Protein AF-A0A2P8PW68-F1 (afdb_monomer_lite)

Secondary structure (DSSP, 8-state):
-B--BTTTS-SB-TT----HHHHHHHHHHHHTT-B-TTSSSSS----------TT--

pLDDT: mean 89.64, std 9.47, range [52.47, 95.5]

InterPro domains:
  IPR008286 Orn/Lys/Arg decarboxylase, C-terminal [PF03711] (1-36)
  IPR036633 Orn/Lys/Arg decarboxylase, C-terminal domain superfamily [SSF55904] (1-50)

Organism: NCBI:txid2109333

Sequence (57 aa):
MLTPYPPGIPAVLPGEMLDQAVVDYLRSGADAGMLIPDAADGSADSIRVSVHDVDAD

Foldseek 3Di:
DWQWPVVRHDLDDPPDDCDPVSLCCQQVSLVVVIATPPDPDSRSPDDDDDDDDPPPD

Radius of gyration: 12.76 Å; chains: 1; bounding box: 26×20×38 Å

Structure (mmCIF, N/CA/C/O backbone):
data_AF-A0A2P8PW68-F1
#
_entry.id   AF-A0A2P8PW68-F1
#
loop_
_atom_site.group_PDB
_atom_site.id
_atom_site.type_symbol
_atom_site.label_atom_id
_atom_site.label_alt_id
_atom_site.label_comp_id
_atom_site.label_asym_id
_atom_site.label_entity_id
_atom_site.label_seq_id
_atom_site.pdbx_PDB_ins_code
_atom_site.Cartn_x
_atom_site.Cart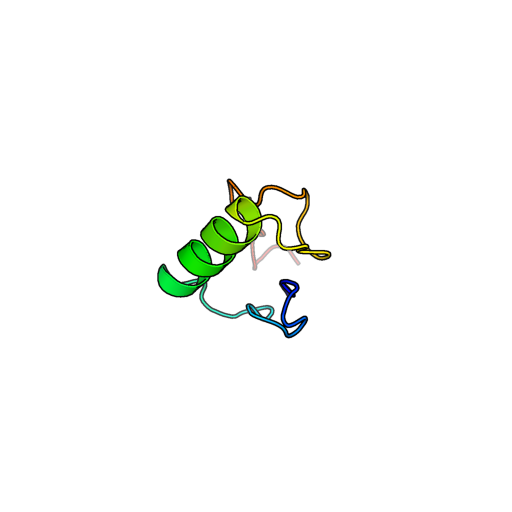n_y
_atom_site.Cartn_z
_atom_site.occupancy
_atom_site.B_iso_or_equiv
_atom_site.auth_seq_id
_atom_site.auth_comp_id
_atom_site.auth_asym_id
_atom_site.auth_atom_id
_atom_site.pdbx_PDB_model_num
ATOM 1 N N . MET A 1 1 ? 7.968 3.886 -5.269 1.00 91.62 1 MET A N 1
ATOM 2 C CA . MET A 1 1 ? 8.120 3.374 -3.893 1.00 91.62 1 MET A CA 1
ATOM 3 C C . MET A 1 1 ? 6.811 3.631 -3.175 1.00 91.62 1 MET A C 1
ATOM 5 O O . MET A 1 1 ? 6.222 4.661 -3.466 1.00 91.62 1 MET A O 1
ATOM 9 N N . LEU A 1 2 ? 6.337 2.713 -2.330 1.00 93.94 2 LEU A N 1
ATOM 10 C CA . LEU A 1 2 ? 5.101 2.878 -1.549 1.00 93.94 2 LEU A CA 1
ATOM 11 C C . LEU A 1 2 ? 5.369 2.547 -0.078 1.00 93.94 2 LEU A C 1
ATOM 13 O O . LEU A 1 2 ? 5.867 1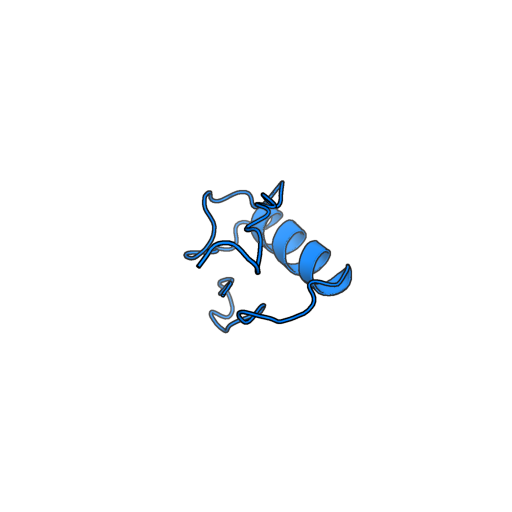.456 0.207 1.00 93.94 2 LEU A O 1
ATOM 17 N N . THR A 1 3 ? 5.026 3.462 0.833 1.00 95.50 3 THR A N 1
ATOM 18 C CA . THR A 1 3 ? 5.384 3.384 2.265 1.00 95.50 3 THR A CA 1
ATOM 19 C C . THR A 1 3 ? 4.154 3.459 3.188 1.00 95.50 3 THR A C 1
ATOM 21 O O . THR A 1 3 ? 3.915 4.496 3.809 1.00 95.50 3 THR A O 1
ATOM 24 N N . PRO A 1 4 ? 3.339 2.394 3.301 1.00 94.50 4 PRO A N 1
ATOM 25 C CA . PRO A 1 4 ? 2.143 2.401 4.145 1.00 94.50 4 PRO A CA 1
ATOM 26 C C . PRO A 1 4 ? 2.464 2.600 5.630 1.00 94.50 4 PRO A C 1
ATOM 28 O O . PRO A 1 4 ? 3.420 2.023 6.159 1.00 94.50 4 PRO A O 1
ATOM 31 N N . TYR A 1 5 ? 1.633 3.375 6.325 1.00 94.62 5 TYR A 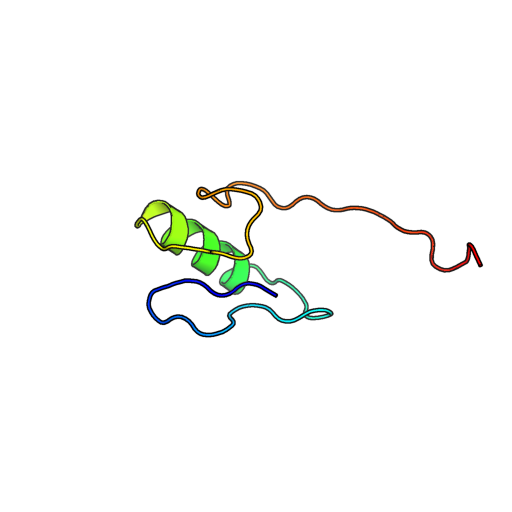N 1
ATOM 32 C CA . TYR A 1 5 ? 1.722 3.604 7.762 1.00 94.62 5 TYR A CA 1
ATOM 33 C C . TYR A 1 5 ? 0.398 3.308 8.478 1.00 94.62 5 TYR A C 1
ATOM 35 O O . TYR A 1 5 ? -0.637 3.855 8.084 1.00 94.62 5 TYR A O 1
ATOM 43 N N . PRO A 1 6 ? 0.437 2.557 9.598 1.00 93.38 6 PRO A N 1
ATOM 44 C CA . PRO A 1 6 ? 1.600 1.857 10.174 1.00 93.38 6 PRO A CA 1
ATOM 45 C C . PRO A 1 6 ? 1.993 0.582 9.385 1.00 93.38 6 PRO A C 1
ATOM 47 O O . PRO A 1 6 ? 1.109 -0.070 8.835 1.00 93.38 6 PRO A O 1
ATOM 50 N N . PRO A 1 7 ? 3.289 0.182 9.339 1.00 93.44 7 PRO A N 1
ATOM 51 C CA . PRO A 1 7 ? 4.390 0.616 10.214 1.00 93.44 7 PRO A CA 1
ATOM 52 C C . PRO A 1 7 ? 5.267 1.768 9.686 1.00 93.44 7 PRO A C 1
ATOM 54 O O . PRO A 1 7 ? 6.104 2.260 10.438 1.00 93.44 7 PRO A O 1
ATOM 57 N N . GLY A 1 8 ? 5.101 2.224 8.442 1.00 94.94 8 GLY A N 1
ATOM 58 C CA . GLY A 1 8 ? 5.919 3.302 7.865 1.00 94.94 8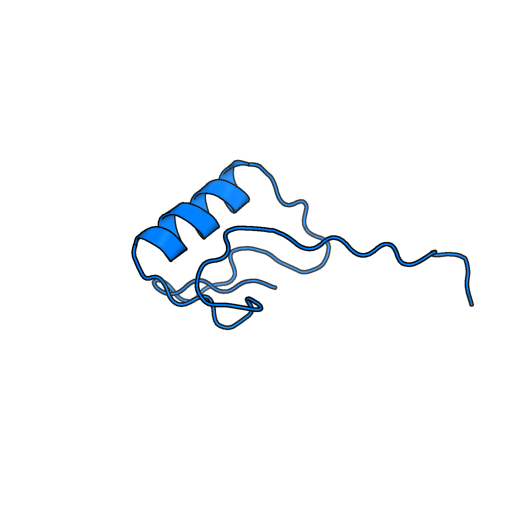 GLY A CA 1
ATOM 59 C C . GLY A 1 8 ? 7.241 2.826 7.266 1.00 94.94 8 GLY A C 1
ATOM 60 O O . GLY A 1 8 ? 8.227 3.560 7.298 1.00 94.94 8 GLY A O 1
ATOM 61 N N . ILE A 1 9 ? 7.268 1.599 6.740 1.00 95.25 9 ILE A N 1
ATOM 62 C CA . ILE A 1 9 ? 8.396 1.065 5.967 1.00 95.25 9 ILE A CA 1
ATOM 63 C C . ILE A 1 9 ? 7.964 0.813 4.519 1.00 95.25 9 ILE A C 1
ATOM 65 O O . ILE A 1 9 ? 6.765 0.694 4.254 1.00 95.25 9 ILE A O 1
ATOM 69 N N . PRO A 1 10 ? 8.911 0.722 3.575 1.00 94.56 10 PRO A N 1
ATOM 70 C CA . PRO A 1 10 ? 8.577 0.525 2.174 1.00 94.56 10 PRO A CA 1
ATOM 71 C C . PRO A 1 10 ? 7.995 -0.875 1.967 1.00 94.56 10 PRO A C 1
ATOM 73 O O . PRO A 1 10 ? 8.620 -1.864 2.344 1.00 94.56 10 PRO A O 1
ATOM 76 N N . ALA A 1 11 ? 6.815 -0.944 1.356 1.00 94.38 11 ALA A N 1
ATOM 77 C CA . ALA A 1 11 ? 6.177 -2.190 0.935 1.00 94.38 11 ALA A CA 1
ATOM 78 C C . ALA A 1 11 ? 6.435 -2.511 -0.546 1.00 94.38 11 ALA A C 1
ATOM 80 O O . ALA A 1 11 ? 6.268 -3.652 -0.954 1.00 94.38 11 ALA A O 1
ATOM 81 N N . VAL A 1 12 ? 6.819 -1.505 -1.345 1.00 95.12 12 VAL A N 1
ATOM 82 C CA . VAL A 1 12 ? 7.151 -1.649 -2.773 1.00 95.12 12 VAL A CA 1
ATOM 83 C C . VAL A 1 12 ? 8.322 -0.744 -3.134 1.00 95.12 12 VAL A C 1
ATOM 85 O O . VAL A 1 12 ? 8.290 0.461 -2.844 1.00 95.12 12 VAL A O 1
ATOM 88 N N . LEU A 1 13 ? 9.313 -1.289 -3.836 1.00 94.88 13 LEU A N 1
ATOM 89 C CA . LEU A 1 13 ? 10.456 -0.555 -4.380 1.00 94.88 13 LEU A CA 1
ATOM 90 C C . LEU A 1 13 ? 10.318 -0.285 -5.893 1.00 94.88 13 LEU A C 1
ATOM 92 O O . LEU A 1 13 ? 9.609 -0.997 -6.604 1.00 94.88 13 LEU A O 1
ATOM 96 N N . PRO A 1 14 ? 10.976 0.760 -6.433 1.00 91.62 14 PRO A N 1
ATOM 97 C CA . PRO A 1 14 ? 11.044 0.962 -7.879 1.00 91.62 14 PRO A CA 1
ATOM 98 C C . PRO A 1 14 ? 11.687 -0.240 -8.588 1.00 91.62 14 PRO A C 1
ATOM 100 O O . PRO A 1 14 ? 12.758 -0.689 -8.189 1.00 91.62 14 PRO A O 1
ATOM 103 N N . GLY A 1 15 ? 11.044 -0.735 -9.650 1.00 90.81 15 GLY A N 1
ATOM 104 C CA . GLY A 1 15 ? 11.508 -1.899 -10.419 1.00 90.81 15 GLY A CA 1
ATOM 105 C C . GLY A 1 15 ? 11.115 -3.259 -9.831 1.00 90.81 15 GLY A C 1
ATOM 106 O O . GLY A 1 15 ? 11.391 -4.285 -10.448 1.00 90.81 15 GLY A O 1
ATOM 107 N N . GLU A 1 16 ? 10.459 -3.285 -8.671 1.00 93.25 16 GLU A N 1
ATOM 108 C CA . GLU A 1 16 ? 9.933 -4.511 -8.078 1.00 93.25 16 GLU A CA 1
ATOM 109 C C . GLU A 1 16 ? 8.677 -5.002 -8.812 1.00 93.25 16 GLU A C 1
ATOM 111 O O . GLU A 1 16 ? 7.915 -4.218 -9.385 1.00 93.25 16 GLU A O 1
ATOM 116 N N . MET A 1 17 ? 8.448 -6.315 -8.789 1.00 92.62 17 MET A N 1
ATOM 117 C CA . MET A 1 17 ? 7.213 -6.909 -9.288 1.00 92.62 17 MET A CA 1
ATOM 118 C C . MET A 1 17 ? 6.113 -6.769 -8.232 1.00 92.62 17 MET A C 1
ATOM 120 O O . MET A 1 17 ? 6.216 -7.347 -7.155 1.00 92.62 17 MET A O 1
ATOM 124 N N . LEU A 1 18 ? 5.039 -6.047 -8.556 1.00 93.19 18 LEU A N 1
ATOM 125 C CA . LEU A 1 18 ? 3.858 -5.971 -7.697 1.00 93.19 18 LEU A CA 1
ATOM 126 C C . LEU A 1 18 ? 3.029 -7.251 -7.864 1.00 93.19 18 LEU A C 1
ATOM 128 O O . LEU A 1 18 ? 2.324 -7.412 -8.862 1.00 93.19 18 LEU A O 1
ATOM 132 N N . ASP A 1 19 ? 3.128 -8.164 -6.899 1.00 95.00 19 ASP A N 1
ATOM 133 C CA . ASP A 1 19 ? 2.299 -9.367 -6.852 1.00 95.00 19 ASP A CA 1
ATOM 134 C C . ASP A 1 19 ? 0.942 -9.122 -6.164 1.00 95.00 19 ASP A C 1
ATOM 136 O O . ASP A 1 19 ? 0.639 -8.026 -5.688 1.00 95.00 19 ASP A O 1
ATOM 140 N N . GLN A 1 20 ? 0.090 -10.151 -6.131 1.00 95.44 20 GLN A N 1
ATOM 141 C CA . GLN A 1 20 ? -1.236 -10.034 -5.519 1.00 95.44 20 GLN A CA 1
ATOM 142 C C . GLN A 1 20 ? -1.175 -9.780 -4.009 1.00 95.44 20 GLN A C 1
ATOM 144 O O . GLN A 1 20 ? -1.988 -9.017 -3.504 1.00 95.44 20 GLN A O 1
ATOM 149 N N . ALA A 1 21 ? -0.202 -10.348 -3.291 1.00 95.38 21 ALA A N 1
ATOM 150 C CA . ALA A 1 21 ? -0.097 -10.150 -1.847 1.00 95.38 21 ALA A CA 1
ATOM 151 C C . ALA A 1 21 ? 0.243 -8.691 -1.508 1.00 95.38 21 ALA A C 1
ATOM 153 O O . ALA A 1 21 ? -0.325 -8.118 -0.577 1.00 95.38 21 ALA A O 1
ATOM 154 N N . VAL A 1 22 ? 1.121 -8.072 -2.300 1.00 94.44 22 VAL A N 1
ATOM 155 C CA . VAL A 1 22 ? 1.435 -6.642 -2.208 1.00 94.44 22 VAL A CA 1
ATOM 156 C C . VAL A 1 22 ? 0.190 -5.795 -2.471 1.00 94.44 22 VAL A C 1
ATOM 158 O O . VAL A 1 22 ? -0.104 -4.876 -1.706 1.00 94.44 22 VAL A O 1
ATOM 161 N N . VAL A 1 23 ? -0.557 -6.104 -3.534 1.00 94.00 23 VAL A N 1
ATOM 162 C CA . VAL A 1 23 ? -1.777 -5.361 -3.887 1.00 94.00 23 VAL A CA 1
ATOM 163 C C . VAL A 1 23 ? -2.837 -5.481 -2.789 1.00 94.00 23 VAL A C 1
ATOM 165 O O . VAL A 1 23 ? -3.414 -4.470 -2.385 1.00 94.00 23 VAL A O 1
ATOM 168 N N . ASP A 1 24 ? -3.059 -6.687 -2.271 1.00 95.31 24 ASP A N 1
ATOM 169 C CA . ASP A 1 24 ? -4.026 -6.950 -1.204 1.00 95.31 24 ASP A CA 1
ATOM 170 C C . ASP A 1 24 ? -3.636 -6.250 0.103 1.00 95.31 24 ASP A C 1
ATOM 172 O O . ASP A 1 24 ? -4.495 -5.688 0.789 1.00 95.31 24 ASP A O 1
ATOM 176 N N . TYR A 1 25 ? -2.343 -6.222 0.437 1.00 94.06 25 TYR A N 1
ATOM 177 C CA . TYR A 1 25 ? -1.839 -5.499 1.604 1.00 94.06 25 TYR A CA 1
ATOM 178 C C . TYR A 1 25 ? -2.095 -3.992 1.499 1.00 94.06 25 TYR A C 1
ATOM 180 O O . TYR A 1 25 ? -2.605 -3.387 2.441 1.00 94.06 25 TYR A O 1
ATOM 188 N N . LEU A 1 26 ? -1.791 -3.390 0.346 1.00 93.81 26 LEU A N 1
ATOM 189 C CA . LEU A 1 26 ? -1.991 -1.955 0.131 1.00 93.81 26 LEU A CA 1
ATOM 190 C C . LEU A 1 26 ? -3.473 -1.570 0.195 1.00 93.81 26 LEU A C 1
ATOM 192 O O . LEU A 1 26 ? -3.813 -0.593 0.859 1.00 93.81 26 LEU A O 1
ATOM 196 N N . ARG A 1 27 ? -4.350 -2.357 -0.440 1.00 93.31 27 ARG A N 1
ATOM 197 C CA . ARG A 1 27 ? -5.801 -2.114 -0.432 1.00 93.31 27 ARG A CA 1
ATOM 198 C C . ARG A 1 27 ? -6.415 -2.296 0.946 1.00 93.31 27 ARG A C 1
ATOM 200 O O . ARG A 1 27 ? -7.052 -1.382 1.447 1.00 93.31 27 ARG A O 1
ATOM 207 N N . SER A 1 28 ? -6.173 -3.439 1.588 1.00 94.56 28 SER A N 1
ATOM 208 C CA . SER A 1 28 ? -6.714 -3.691 2.932 1.00 94.56 28 SER A CA 1
ATOM 209 C C . SER A 1 28 ? -6.178 -2.700 3.968 1.00 94.56 28 SER A C 1
ATOM 211 O O . SER A 1 28 ? -6.897 -2.321 4.891 1.00 94.56 28 SER A O 1
ATOM 213 N N . GLY A 1 29 ? -4.935 -2.239 3.800 1.00 94.19 29 GLY A N 1
ATOM 214 C CA . GLY A 1 29 ? -4.368 -1.155 4.589 1.00 94.19 29 GLY A CA 1
ATOM 215 C C . GLY A 1 29 ? -5.107 0.165 4.376 1.00 94.19 29 GLY A C 1
ATOM 216 O O . GLY A 1 29 ? -5.514 0.795 5.352 1.00 94.19 29 GLY A O 1
ATOM 217 N N . ALA A 1 30 ? -5.311 0.575 3.123 1.00 94.00 30 ALA A N 1
ATOM 218 C CA . ALA A 1 30 ? -6.041 1.798 2.792 1.00 94.00 30 ALA A CA 1
ATOM 219 C C . ALA A 1 30 ? -7.497 1.756 3.295 1.00 94.00 30 ALA A C 1
ATOM 221 O O . ALA A 1 30 ? -7.941 2.702 3.947 1.00 94.00 30 ALA A O 1
ATOM 222 N N . ASP A 1 31 ? -8.191 0.627 3.122 1.00 94.12 31 ASP A N 1
ATOM 223 C CA . ASP A 1 31 ? -9.541 0.385 3.656 1.00 94.12 31 ASP A CA 1
ATOM 224 C C . ASP A 1 31 ? -9.595 0.518 5.188 1.00 94.12 31 ASP A C 1
ATOM 226 O O . ASP A 1 31 ? -10.585 0.985 5.756 1.00 94.12 31 ASP A O 1
ATOM 230 N N . ALA A 1 32 ? -8.515 0.133 5.874 1.00 94.25 32 ALA A N 1
ATOM 231 C CA . ALA A 1 32 ? -8.365 0.274 7.321 1.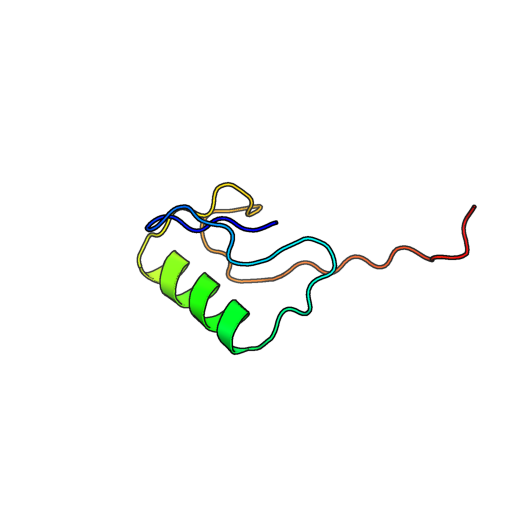00 94.25 32 ALA A CA 1
ATOM 232 C C . ALA A 1 32 ? -7.921 1.684 7.764 1.00 94.25 32 ALA A C 1
ATOM 234 O O . ALA A 1 32 ? -7.750 1.924 8.962 1.00 94.25 32 ALA A O 1
ATOM 235 N N . GLY A 1 33 ? -7.735 2.619 6.828 1.00 93.62 33 GLY A N 1
ATOM 236 C CA . GLY A 1 33 ? -7.313 3.993 7.097 1.00 93.62 33 GLY A CA 1
ATOM 237 C C . GLY A 1 33 ? -5.801 4.177 7.241 1.00 93.62 33 GLY A C 1
ATOM 238 O O . GLY A 1 33 ? -5.371 5.151 7.865 1.00 93.62 33 GLY A O 1
ATOM 239 N N . MET A 1 34 ? -4.983 3.263 6.702 1.00 94.94 34 MET A N 1
ATOM 240 C CA . MET A 1 34 ? -3.537 3.480 6.624 1.00 94.94 34 MET A CA 1
ATOM 241 C C . MET A 1 34 ? -3.216 4.690 5.748 1.00 94.94 34 MET A C 1
ATOM 243 O O . MET A 1 34 ? -3.811 4.910 4.695 1.00 94.94 34 MET A O 1
ATOM 247 N N . LEU A 1 35 ? -2.202 5.446 6.159 1.00 94.38 35 LEU A N 1
ATOM 248 C CA . LEU A 1 35 ? -1.647 6.515 5.343 1.00 94.38 35 LEU A CA 1
ATOM 249 C C . LEU A 1 35 ? -0.625 5.927 4.367 1.00 94.38 35 LEU A C 1
ATOM 251 O O . LEU A 1 35 ? 0.346 5.312 4.801 1.00 94.38 35 LEU A O 1
ATOM 255 N N . ILE A 1 36 ? -0.798 6.161 3.066 1.00 94.06 36 ILE A N 1
ATOM 256 C CA . ILE A 1 36 ? 0.183 5.802 2.030 1.00 94.06 36 ILE A CA 1
ATOM 257 C C . ILE A 1 36 ? 0.658 7.107 1.370 1.00 94.06 36 ILE A C 1
ATOM 259 O O . ILE A 1 36 ? 0.061 7.554 0.395 1.00 94.06 36 ILE A O 1
ATOM 263 N N . PRO A 1 37 ? 1.700 7.766 1.905 1.00 91.88 37 PRO A N 1
ATOM 264 C CA . PRO A 1 37 ? 2.086 9.122 1.505 1.00 91.88 37 PRO A CA 1
ATOM 265 C C . PRO A 1 37 ? 2.589 9.217 0.058 1.00 91.88 37 PRO A C 1
ATOM 267 O O . PRO A 1 37 ? 2.561 10.295 -0.526 1.00 91.88 37 PRO A O 1
ATOM 270 N N . ASP A 1 38 ? 3.044 8.101 -0.512 1.00 92.25 38 ASP A N 1
ATOM 271 C CA . ASP A 1 38 ? 3.558 8.027 -1.882 1.00 92.25 38 ASP A CA 1
ATOM 272 C C . ASP A 1 38 ? 2.463 7.736 -2.927 1.00 92.25 38 ASP A C 1
ATOM 274 O O . ASP A 1 38 ? 2.735 7.738 -4.131 1.00 92.25 38 ASP A O 1
ATOM 278 N N . ALA A 1 39 ? 1.238 7.427 -2.487 1.00 92.12 39 ALA A N 1
ATOM 279 C CA . ALA A 1 39 ? 0.116 7.180 -3.382 1.00 92.12 39 ALA A CA 1
ATOM 280 C C . ALA A 1 39 ? -0.449 8.500 -3.932 1.00 92.12 39 ALA A C 1
ATOM 282 O O . ALA A 1 39 ? -0.336 9.561 -3.320 1.00 92.12 39 ALA A O 1
ATOM 283 N N . ALA A 1 40 ? -1.074 8.434 -5.110 1.00 91.50 40 ALA A N 1
ATOM 284 C CA . ALA A 1 40 ? -1.693 9.604 -5.736 1.00 91.50 40 ALA A CA 1
ATOM 285 C C . ALA A 1 40 ? -2.928 10.112 -4.964 1.00 91.50 40 ALA A C 1
ATOM 287 O O . ALA A 1 40 ? -3.279 11.287 -5.067 1.00 91.50 40 ALA A O 1
ATOM 288 N N . ASP A 1 41 ? -3.575 9.225 -4.209 1.00 89.25 41 ASP A N 1
ATOM 289 C CA . ASP A 1 41 ? -4.711 9.491 -3.335 1.00 89.25 41 ASP A CA 1
ATOM 290 C C . ASP A 1 41 ? -4.677 8.554 -2.115 1.00 89.25 41 ASP A C 1
ATOM 292 O O . ASP A 1 41 ? -3.814 7.684 -1.995 1.00 89.25 41 ASP A O 1
ATOM 296 N N . GLY A 1 42 ? -5.601 8.769 -1.177 1.00 82.38 42 GLY A N 1
ATOM 297 C CA . GLY A 1 42 ? -5.661 8.014 0.073 1.00 82.38 42 GLY A CA 1
ATOM 298 C C . GLY A 1 42 ? -6.394 6.672 0.003 1.00 82.38 42 GLY A C 1
ATOM 299 O O . GLY A 1 42 ? -6.455 6.015 1.037 1.00 82.38 42 GLY A O 1
ATOM 300 N N . SER A 1 43 ? -6.976 6.275 -1.138 1.00 83.81 43 SER A N 1
ATOM 301 C CA . SER A 1 43 ? -7.763 5.030 -1.221 1.00 83.81 43 SER A CA 1
ATOM 302 C C . SER A 1 43 ? -7.008 3.872 -1.866 1.00 83.81 43 SER A C 1
ATOM 304 O O . SER A 1 43 ? -7.275 2.723 -1.535 1.00 83.81 43 SER A O 1
ATOM 306 N N . ALA A 1 44 ? -6.046 4.146 -2.758 1.00 86.12 44 ALA A N 1
ATOM 307 C CA . ALA A 1 44 ? -5.266 3.111 -3.449 1.00 86.12 44 ALA A CA 1
ATOM 308 C C . ALA A 1 44 ? -6.126 2.047 -4.183 1.00 86.12 44 ALA A C 1
ATOM 310 O O . ALA A 1 44 ? -5.689 0.914 -4.406 1.00 86.12 44 ALA A O 1
ATOM 311 N N . ASP A 1 45 ? -7.336 2.417 -4.621 1.00 88.88 45 ASP A N 1
ATOM 312 C CA . ASP A 1 45 ? -8.296 1.501 -5.262 1.00 88.88 45 ASP A CA 1
ATOM 313 C C . ASP A 1 45 ? -7.786 0.937 -6.598 1.00 88.88 45 ASP A C 1
ATOM 315 O O . ASP A 1 45 ? -8.081 -0.201 -6.996 1.00 88.88 45 ASP A O 1
ATOM 319 N N . SER A 1 46 ? -6.999 1.744 -7.312 1.00 90.88 46 SER A N 1
ATOM 320 C CA . SER A 1 46 ? -6.512 1.443 -8.654 1.00 90.88 46 SER A CA 1
ATOM 321 C C . SER A 1 46 ? -5.029 1.761 -8.812 1.00 90.88 46 SER A C 1
ATOM 323 O O . SER A 1 46 ? -4.490 2.663 -8.176 1.00 90.88 46 SER A O 1
ATOM 325 N N . ILE A 1 47 ? -4.373 1.024 -9.709 1.00 89.69 47 ILE A N 1
ATOM 326 C CA . ILE A 1 47 ? -2.982 1.258 -10.094 1.00 89.69 47 ILE A CA 1
ATOM 327 C C . ILE A 1 47 ? -2.984 1.811 -11.514 1.00 89.69 47 ILE A C 1
ATOM 329 O O . ILE A 1 47 ? -3.471 1.166 -12.445 1.00 89.69 47 ILE A O 1
ATOM 333 N N . ARG A 1 48 ? -2.428 3.011 -11.691 1.00 90.31 48 ARG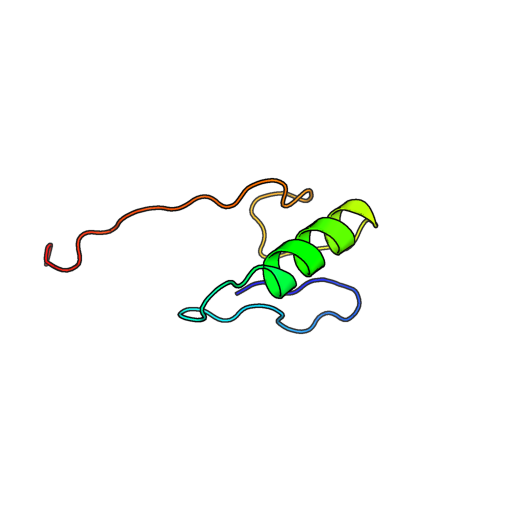 A N 1
ATOM 334 C CA . ARG A 1 48 ? -2.238 3.601 -13.017 1.00 90.31 48 ARG A CA 1
ATOM 335 C C . ARG A 1 48 ? -0.967 3.047 -13.649 1.00 90.31 48 ARG A C 1
ATOM 337 O O . ARG A 1 48 ? 0.117 3.207 -13.101 1.00 90.31 48 ARG A O 1
ATOM 344 N N . VAL A 1 49 ? -1.108 2.466 -14.836 1.00 89.56 49 VAL A N 1
ATOM 345 C CA . VAL A 1 49 ? 0.009 1.974 -15.646 1.00 89.56 49 VAL A CA 1
ATOM 346 C C . VAL A 1 49 ? 0.232 2.935 -16.808 1.00 89.56 49 VAL A C 1
ATOM 348 O O . VAL A 1 49 ? -0.688 3.203 -17.579 1.00 89.56 49 VAL A O 1
ATOM 351 N N . SER A 1 50 ? 1.450 3.458 -16.931 1.00 87.06 50 SER A N 1
ATOM 352 C CA . SER A 1 50 ? 1.895 4.229 -18.093 1.00 87.06 50 SER A CA 1
ATOM 353 C C . SER A 1 50 ? 2.965 3.447 -18.838 1.00 87.06 50 SER A C 1
ATOM 355 O O . SER A 1 50 ? 3.931 2.990 -18.229 1.00 87.06 50 SER A O 1
ATOM 357 N N . VAL A 1 51 ? 2.809 3.329 -20.151 1.00 85.88 51 VAL A N 1
ATOM 358 C CA . VAL A 1 51 ? 3.850 2.809 -21.036 1.00 85.88 51 VAL A CA 1
ATOM 359 C C . VAL A 1 51 ? 4.775 3.957 -21.434 1.00 85.88 51 VAL A C 1
ATOM 361 O O . VAL A 1 51 ? 4.306 4.983 -21.921 1.00 85.88 51 VAL A O 1
ATOM 364 N N . HIS A 1 52 ? 6.076 3.794 -21.204 1.00 78.56 52 HIS A N 1
ATOM 365 C CA . HIS A 1 52 ? 7.106 4.580 -21.877 1.00 78.56 52 HIS A CA 1
ATOM 366 C C . HIS A 1 52 ? 7.829 3.639 -22.827 1.00 78.56 52 HIS A C 1
ATOM 368 O O . HIS A 1 52 ? 8.224 2.545 -22.420 1.00 78.56 52 HIS A O 1
ATOM 374 N N . ASP A 1 53 ? 7.937 4.048 -24.087 1.00 78.69 53 ASP A N 1
ATOM 375 C CA . ASP A 1 53 ? 8.694 3.295 -25.074 1.00 78.69 53 ASP A CA 1
ATOM 376 C C . ASP A 1 53 ? 10.179 3.381 -24.709 1.00 78.69 53 ASP A C 1
ATOM 378 O O . ASP A 1 53 ? 10.689 4.470 -24.441 1.00 78.69 53 ASP A O 1
ATOM 382 N N . VAL A 1 54 ? 10.850 2.235 -24.626 1.00 65.62 54 VAL A N 1
ATOM 383 C CA . VAL A 1 54 ? 12.252 2.160 -24.176 1.00 65.62 54 VAL A CA 1
ATOM 384 C C . VAL A 1 54 ? 13.216 2.548 -25.311 1.00 65.62 54 VAL A C 1
ATOM 386 O O . VAL A 1 54 ? 14.394 2.774 -25.056 1.00 65.62 54 VAL A O 1
ATOM 389 N N . ASP A 1 55 ? 12.702 2.722 -26.535 1.00 62.03 55 ASP A N 1
ATOM 390 C CA . ASP A 1 55 ? 13.478 3.043 -27.741 1.00 62.03 55 ASP A CA 1
ATOM 391 C C . ASP A 1 55 ? 13.337 4.505 -28.220 1.00 62.03 55 ASP A C 1
ATOM 393 O O . ASP A 1 55 ? 13.783 4.845 -29.316 1.00 62.03 55 ASP A O 1
ATOM 397 N N . ALA A 1 56 ? 12.714 5.385 -27.430 1.00 54.25 56 ALA A N 1
ATOM 398 C CA . ALA A 1 56 ? 12.612 6.813 -27.739 1.00 54.25 56 ALA A CA 1
ATOM 399 C C . ALA A 1 56 ? 13.682 7.616 -26.981 1.00 54.25 56 ALA A C 1
ATOM 401 O O . ALA A 1 56 ? 13.361 8.358 -26.051 1.00 54.25 56 ALA A O 1
ATOM 402 N N . ASP A 1 57 ? 14.941 7.435 -27.380 1.00 52.47 57 ASP A N 1
ATOM 403 C CA . ASP A 1 57 ? 16.038 8.378 -27.108 1.00 52.47 57 ASP A CA 1
ATOM 404 C C . ASP A 1 57 ? 16.289 9.233 -28.366 1.00 52.47 57 ASP A C 1
ATOM 406 O O . ASP A 1 57 ? 16.356 8.649 -29.477 1.00 52.47 57 ASP A O 1
#